Protein AF-A0A919VAF9-F1 (afdb_monomer_lite)

pLDDT: mean 78.56, std 22.85, range [27.73, 97.38]

Sequence (172 aa):
MLTTSWIRDAMTDTSVRFDAEGDRDQCNMVHLRDVAYRIYAQVGPRPRATDPEARYRDRSRRRVARGACFTQPFLGVREFSASFGPPTSRRPIAHSQALGVMLHTIEYGEAGESYRWFMAELHDGVLAVPPQGVELPSGAAVRVGGRRPTEPWRTPACKSVRSQAIRAVSWA

Foldseek 3Di:
DQDPVLVVVVVVDVVRDDDCVPNDDDDDDDDDPPWDKDFAFADDDDPPDDDDSVVVVVVVQVCQQVQHDPDFDADPDPVGTDGGHDDDPDFFAQDKDFPAKDWQDWFQDPVGIDTFIDGWIQHRQKTARDQGGHDDPPPPDPPPDDDDDPDDDPDPPDPGDDDGDRGMMRID

Structure (mmCIF, N/CA/C/O backbone):
data_AF-A0A919VAF9-F1
#
_entry.id   AF-A0A919VAF9-F1
#
loop_
_atom_site.group_PDB
_atom_site.id
_atom_site.type_symbol
_atom_site.label_atom_id
_atom_site.label_alt_id
_atom_site.label_comp_id
_atom_site.label_asym_id
_atom_site.label_entity_id
_atom_site.label_seq_id
_atom_site.pdbx_PDB_ins_code
_atom_site.Cartn_x
_atom_site.Cartn_y
_atom_site.Cartn_z
_atom_site.occupancy
_atom_site.B_iso_or_equiv
_atom_site.auth_seq_id
_atom_site.auth_comp_id
_atom_site.auth_asym_id
_atom_site.auth_atom_id
_atom_site.pdbx_PDB_model_num
ATOM 1 N N . MET A 1 1 ? 16.742 -13.222 -24.201 1.00 54.00 1 MET A N 1
ATOM 2 C CA . MET A 1 1 ? 16.740 -11.986 -23.377 1.00 54.00 1 MET A CA 1
ATOM 3 C C . MET A 1 1 ? 16.757 -10.769 -24.289 1.00 54.00 1 MET A C 1
ATOM 5 O O . MET A 1 1 ? 17.737 -10.564 -24.996 1.00 54.00 1 MET A O 1
ATOM 9 N N . LEU A 1 2 ? 15.680 -9.982 -24.288 1.00 65.00 2 LEU A N 1
ATOM 10 C CA . LEU A 1 2 ? 15.554 -8.770 -25.103 1.00 65.00 2 LEU A CA 1
ATOM 11 C C . LEU A 1 2 ? 16.557 -7.710 -24.630 1.00 65.00 2 LEU A C 1
ATOM 13 O O . LEU A 1 2 ? 16.528 -7.289 -23.474 1.00 65.00 2 LEU A O 1
ATOM 17 N N . THR A 1 3 ? 17.462 -7.291 -25.508 1.00 74.56 3 THR A N 1
ATOM 18 C CA . THR A 1 3 ? 18.469 -6.272 -25.196 1.00 74.56 3 THR A CA 1
ATOM 19 C C . THR A 1 3 ? 17.971 -4.876 -25.557 1.00 74.56 3 THR A C 1
ATOM 21 O O . THR A 1 3 ? 17.106 -4.684 -26.411 1.00 74.56 3 THR A O 1
ATOM 24 N N . THR A 1 4 ? 18.554 -3.854 -24.933 1.00 75.88 4 THR A N 1
ATOM 25 C CA . THR A 1 4 ? 18.231 -2.451 -25.230 1.00 75.88 4 THR A CA 1
ATOM 26 C C . THR A 1 4 ? 18.553 -2.063 -26.678 1.00 75.88 4 THR A C 1
ATOM 28 O O . THR A 1 4 ? 17.945 -1.135 -27.206 1.00 75.88 4 THR A O 1
ATOM 31 N N . SER A 1 5 ? 19.500 -2.755 -27.323 1.00 78.38 5 SER A N 1
ATOM 32 C CA . SER A 1 5 ? 19.782 -2.593 -28.753 1.00 78.38 5 SER A CA 1
ATOM 33 C C . SER A 1 5 ? 18.653 -3.167 -29.609 1.00 78.38 5 SER A C 1
ATOM 35 O O . SER A 1 5 ? 18.158 -2.456 -30.471 1.00 78.38 5 SER A O 1
ATOM 37 N N . TRP A 1 6 ? 18.144 -4.361 -29.280 1.00 79.75 6 TRP A N 1
ATOM 38 C CA . TRP A 1 6 ? 17.021 -4.978 -29.996 1.00 79.75 6 TRP A CA 1
ATOM 39 C C . TRP A 1 6 ? 15.763 -4.096 -29.983 1.00 79.75 6 TRP A C 1
ATOM 41 O O . TRP A 1 6 ? 15.117 -3.933 -31.011 1.00 79.75 6 TRP A O 1
ATOM 51 N N . ILE A 1 7 ? 15.445 -3.452 -28.850 1.00 78.69 7 ILE A N 1
ATOM 52 C CA . ILE A 1 7 ? 14.294 -2.530 -28.761 1.00 78.69 7 ILE A CA 1
ATOM 53 C C . ILE A 1 7 ? 14.480 -1.329 -29.699 1.00 78.69 7 ILE A C 1
ATOM 55 O O . ILE A 1 7 ? 13.528 -0.877 -30.331 1.00 78.69 7 ILE A O 1
ATOM 59 N N . ARG A 1 8 ? 15.704 -0.798 -29.788 1.00 79.62 8 ARG A N 1
ATOM 60 C CA . ARG A 1 8 ? 16.028 0.352 -30.642 1.00 79.62 8 ARG A CA 1
ATOM 61 C C . ARG A 1 8 ? 15.940 -0.012 -32.123 1.00 79.62 8 ARG A C 1
ATOM 63 O O . ARG A 1 8 ? 15.405 0.770 -32.907 1.00 79.62 8 ARG A O 1
ATOM 70 N N . ASP A 1 9 ? 16.404 -1.205 -32.470 1.00 82.00 9 ASP A N 1
ATOM 71 C CA . ASP A 1 9 ? 16.330 -1.742 -33.825 1.00 82.00 9 ASP A CA 1
ATOM 72 C C . ASP A 1 9 ? 14.865 -1.995 -34.213 1.00 82.00 9 ASP A C 1
ATOM 74 O O . ASP A 1 9 ? 14.424 -1.515 -35.252 1.00 82.00 9 ASP A O 1
ATOM 78 N N . ALA A 1 10 ? 14.060 -2.588 -33.324 1.00 80.75 10 ALA A N 1
ATOM 79 C CA . ALA A 1 10 ? 12.626 -2.808 -33.541 1.00 80.75 10 ALA A CA 1
ATOM 80 C C . ALA A 1 10 ? 11.790 -1.516 -33.629 1.00 80.75 10 ALA A C 1
ATOM 82 O O . ALA A 1 10 ? 10.749 -1.488 -34.282 1.00 80.75 10 ALA A O 1
ATOM 83 N N . MET A 1 11 ? 12.227 -0.428 -32.986 1.00 79.81 11 MET A N 1
ATOM 84 C CA . MET A 1 11 ? 11.593 0.890 -33.134 1.00 79.81 11 MET A CA 1
ATOM 85 C C . MET A 1 11 ? 11.926 1.570 -34.469 1.00 79.81 11 MET A C 1
ATOM 87 O O . MET A 1 11 ? 11.172 2.438 -34.907 1.00 79.81 11 MET A O 1
ATOM 91 N N . THR A 1 12 ? 13.049 1.208 -35.092 1.00 84.44 12 THR A N 1
ATOM 92 C CA . THR A 1 12 ? 13.546 1.834 -36.327 1.00 84.44 12 THR A CA 1
ATOM 93 C C . THR A 1 12 ? 13.148 1.027 -37.564 1.00 84.44 12 THR A C 1
ATOM 95 O O . THR A 1 12 ? 12.859 1.605 -38.610 1.00 84.44 12 THR A O 1
ATOM 98 N N . ASP A 1 13 ? 13.086 -0.298 -37.437 1.00 81.75 13 ASP A N 1
ATOM 99 C CA . ASP A 1 13 ? 12.750 -1.236 -38.500 1.00 81.75 13 ASP A CA 1
ATOM 100 C C . ASP A 1 13 ? 11.474 -2.019 -38.157 1.00 81.75 13 ASP A C 1
ATOM 102 O O . ASP A 1 13 ? 11.444 -2.866 -37.266 1.00 81.75 13 ASP A O 1
ATOM 106 N N . THR A 1 14 ? 10.405 -1.757 -38.913 1.00 77.31 14 THR A N 1
ATOM 107 C CA . THR A 1 14 ? 9.092 -2.406 -38.744 1.00 77.31 14 THR A CA 1
ATOM 108 C C . THR A 1 14 ? 9.090 -3.886 -39.161 1.00 77.31 14 THR A C 1
ATOM 110 O O . THR A 1 14 ? 8.108 -4.593 -38.923 1.00 77.31 14 THR A O 1
ATOM 113 N N . SER A 1 15 ? 10.158 -4.376 -39.799 1.00 81.69 15 SER A N 1
ATOM 114 C CA . SER A 1 15 ? 10.308 -5.789 -40.161 1.00 81.69 15 SER A CA 1
ATOM 115 C C . SER A 1 15 ? 10.756 -6.666 -38.989 1.00 81.69 15 SER A C 1
ATOM 117 O O . SER A 1 15 ? 10.479 -7.869 -38.989 1.00 81.69 15 SER A O 1
ATOM 119 N N . VAL A 1 16 ? 11.372 -6.073 -37.960 1.00 80.50 16 VAL A N 1
ATOM 120 C CA . VAL A 1 16 ? 11.736 -6.768 -36.725 1.00 80.50 16 VAL A CA 1
ATOM 121 C C . VAL A 1 16 ? 10.458 -7.066 -35.949 1.00 80.50 16 VAL A C 1
ATOM 123 O O . VAL A 1 16 ? 9.738 -6.168 -35.512 1.00 80.50 16 VAL A O 1
ATOM 126 N N . ARG A 1 17 ? 10.161 -8.354 -35.784 1.00 76.56 17 ARG A N 1
ATOM 127 C CA . ARG A 1 17 ? 8.990 -8.826 -35.043 1.00 76.56 17 ARG A CA 1
ATOM 128 C C . ARG A 1 17 ? 9.426 -9.498 -33.756 1.00 76.56 17 ARG A C 1
ATOM 130 O O . ARG A 1 17 ? 10.431 -10.197 -33.728 1.00 76.56 17 ARG A O 1
ATOM 137 N N . PHE A 1 18 ? 8.650 -9.265 -32.706 1.00 77.94 18 PHE A N 1
ATOM 138 C CA . PHE A 1 18 ? 8.760 -10.007 -31.460 1.00 77.94 18 PHE A CA 1
ATOM 139 C C . PHE A 1 18 ? 8.066 -11.356 -31.633 1.00 77.94 18 PHE A C 1
ATOM 141 O O . PHE A 1 18 ? 6.855 -11.378 -31.882 1.00 77.94 18 PHE A O 1
ATOM 148 N N . ASP A 1 19 ? 8.810 -12.453 -31.512 1.00 79.06 19 ASP A N 1
ATOM 149 C CA . ASP A 1 19 ? 8.230 -13.789 -31.505 1.00 79.06 19 ASP A CA 1
ATOM 150 C C . ASP A 1 19 ? 7.887 -14.184 -30.068 1.00 79.06 19 ASP A C 1
ATOM 152 O O . ASP A 1 19 ? 8.754 -14.427 -29.230 1.00 79.06 19 ASP A O 1
ATOM 156 N N . ALA A 1 20 ? 6.593 -14.251 -29.762 1.00 76.12 20 ALA A N 1
ATOM 157 C CA . ALA A 1 20 ? 6.145 -14.603 -28.425 1.00 76.12 20 ALA A CA 1
ATOM 158 C C . ALA A 1 20 ? 6.508 -16.045 -28.025 1.00 76.12 20 ALA A C 1
ATOM 160 O O . ALA A 1 20 ? 6.548 -16.313 -26.826 1.00 76.12 20 ALA A O 1
ATOM 161 N N . GLU A 1 21 ? 6.750 -16.954 -28.975 1.00 76.31 21 GLU A N 1
ATOM 162 C CA . GLU A 1 21 ? 7.129 -18.344 -28.687 1.00 76.31 21 GLU A CA 1
ATOM 163 C C . GLU A 1 21 ? 8.640 -18.491 -28.468 1.00 76.31 21 GLU A C 1
ATOM 165 O O . GLU A 1 21 ? 9.053 -19.185 -27.539 1.00 76.31 21 GLU A O 1
ATOM 170 N N . GLY A 1 22 ? 9.460 -17.820 -29.285 1.00 77.69 22 GLY A N 1
ATOM 171 C CA . GLY A 1 22 ? 10.924 -17.901 -29.224 1.00 77.69 22 GLY A CA 1
ATOM 172 C C . GLY A 1 22 ? 11.600 -16.909 -28.269 1.00 77.69 22 GLY A C 1
ATOM 173 O O . GLY A 1 22 ? 12.638 -17.229 -27.687 1.00 77.69 22 GLY A O 1
ATOM 174 N N . ASP A 1 23 ? 11.025 -15.717 -28.078 1.00 75.44 23 ASP A N 1
ATOM 175 C CA . ASP A 1 23 ? 11.669 -14.624 -27.332 1.00 75.44 23 ASP A CA 1
ATOM 176 C C . ASP A 1 23 ? 11.126 -14.440 -25.909 1.00 75.44 23 ASP A C 1
ATOM 178 O O . ASP A 1 23 ? 11.719 -13.708 -25.101 1.00 75.44 23 ASP A O 1
ATOM 182 N N . ARG A 1 24 ? 9.984 -15.063 -25.588 1.00 75.44 24 ARG A N 1
ATOM 183 C CA . ARG A 1 24 ? 9.334 -14.932 -24.283 1.00 75.44 24 ARG A CA 1
ATOM 184 C C . ARG A 1 24 ? 9.723 -16.083 -23.360 1.00 75.44 24 ARG A C 1
ATOM 186 O O . ARG A 1 24 ? 9.402 -17.237 -23.617 1.00 75.44 24 ARG A O 1
ATOM 193 N N . ASP A 1 25 ? 10.293 -15.746 -22.209 1.00 75.38 25 ASP A N 1
ATOM 194 C CA . ASP A 1 25 ? 10.385 -16.695 -21.101 1.00 75.38 25 ASP A CA 1
ATOM 195 C C . ASP A 1 25 ? 8.987 -16.921 -20.497 1.00 75.38 25 ASP A C 1
ATOM 197 O O . ASP A 1 25 ? 8.256 -15.973 -20.177 1.00 75.38 25 ASP A O 1
ATOM 201 N N . GLN A 1 26 ? 8.593 -18.188 -20.339 1.00 73.00 26 GLN A N 1
ATOM 202 C CA . GLN A 1 26 ? 7.359 -18.546 -19.640 1.00 73.00 26 GLN A CA 1
ATOM 203 C C . GLN A 1 26 ? 7.545 -18.334 -18.134 1.00 73.00 26 GLN A C 1
ATOM 205 O O . GLN A 1 26 ? 8.151 -19.144 -17.434 1.00 73.00 26 GLN A O 1
ATOM 210 N N . CYS A 1 27 ? 7.010 -17.226 -17.627 1.00 72.62 27 CYS A N 1
ATOM 211 C CA . CYS A 1 27 ? 7.027 -16.918 -16.202 1.00 72.62 27 CYS A CA 1
ATOM 212 C C . CYS A 1 27 ? 5.750 -17.430 -15.525 1.00 72.62 27 CYS A C 1
ATOM 214 O O . CYS A 1 27 ? 4.663 -16.896 -15.750 1.00 72.62 27 CYS A O 1
ATOM 216 N N . ASN A 1 28 ? 5.891 -18.415 -14.638 1.00 85.44 28 ASN A N 1
ATOM 217 C CA . ASN A 1 28 ? 4.819 -18.815 -13.729 1.00 85.44 28 ASN A CA 1
ATOM 218 C C . ASN A 1 28 ? 4.738 -17.830 -12.555 1.00 85.44 28 ASN A C 1
ATOM 220 O O . ASN A 1 28 ? 5.749 -17.516 -11.928 1.00 85.44 28 ASN A O 1
ATOM 224 N N . MET A 1 29 ? 3.530 -17.361 -12.237 1.00 86.75 29 MET A N 1
ATOM 225 C CA . MET A 1 29 ? 3.286 -16.423 -11.140 1.00 86.75 29 MET A CA 1
ATOM 226 C C . MET A 1 29 ? 2.384 -17.050 -10.078 1.00 86.75 29 MET A C 1
ATOM 228 O O . MET A 1 29 ? 1.237 -17.405 -10.351 1.00 86.75 29 MET A O 1
ATOM 232 N N . VAL A 1 30 ? 2.874 -17.094 -8.840 1.00 93.44 30 VAL A N 1
ATOM 233 C CA . VAL A 1 30 ? 2.039 -17.351 -7.662 1.00 93.44 30 VAL A CA 1
ATOM 234 C C . VAL A 1 30 ? 1.472 -16.018 -7.191 1.00 93.44 30 VAL A C 1
ATOM 236 O O . VAL A 1 30 ? 2.219 -15.089 -6.896 1.00 93.44 30 VAL A O 1
ATOM 239 N N . HIS A 1 31 ? 0.149 -15.917 -7.141 1.00 92.75 31 HIS A N 1
ATOM 240 C CA . HIS A 1 31 ? -0.553 -14.706 -6.736 1.00 92.75 31 HIS A CA 1
ATOM 241 C C . HIS A 1 31 ? -1.669 -15.041 -5.748 1.00 92.75 31 HIS A C 1
ATOM 243 O O . HIS A 1 31 ? -2.145 -16.175 -5.674 1.00 92.75 31 HIS A O 1
ATOM 249 N N . LEU A 1 32 ? -2.084 -14.035 -4.980 1.00 95.62 32 LEU A N 1
ATOM 250 C CA . LEU A 1 32 ? -3.234 -14.163 -4.096 1.00 95.62 32 LEU A CA 1
ATOM 251 C C . LEU A 1 32 ? -4.524 -14.147 -4.918 1.00 95.62 32 LEU A C 1
ATOM 253 O O . LEU A 1 32 ? -4.663 -13.356 -5.851 1.00 95.62 32 LEU A O 1
ATOM 257 N N . ARG A 1 33 ? -5.482 -14.993 -4.540 1.00 95.44 33 ARG A N 1
ATOM 258 C CA . ARG A 1 33 ? -6.775 -15.123 -5.213 1.00 95.44 33 ARG A CA 1
ATOM 259 C C . ARG A 1 33 ? -7.896 -14.622 -4.309 1.00 95.44 33 ARG A C 1
ATOM 261 O O . ARG A 1 33 ? -7.899 -14.923 -3.123 1.00 95.44 33 ARG A O 1
ATOM 268 N N . ASP A 1 34 ? -8.846 -13.907 -4.910 1.00 94.25 34 ASP A N 1
ATOM 269 C CA . ASP A 1 34 ? -10.106 -13.485 -4.280 1.00 94.25 34 ASP A CA 1
ATOM 270 C C . ASP A 1 34 ? -9.911 -12.707 -2.963 1.00 94.25 34 ASP A C 1
ATOM 272 O O . ASP A 1 34 ? -10.491 -13.006 -1.920 1.00 94.25 34 ASP A O 1
ATOM 276 N N . VAL A 1 35 ? -9.021 -11.710 -3.007 1.00 93.62 35 VAL A N 1
ATOM 277 C CA . VAL A 1 35 ? -8.644 -10.906 -1.839 1.00 93.62 35 VAL A CA 1
ATOM 278 C C . VAL A 1 35 ? -9.518 -9.668 -1.678 1.00 93.62 35 VAL A C 1
ATOM 280 O O . VAL A 1 35 ? -9.815 -8.967 -2.647 1.00 93.62 35 VAL A O 1
ATOM 283 N N . ALA A 1 36 ? -9.848 -9.334 -0.430 1.00 93.62 36 ALA A N 1
ATOM 284 C CA . ALA A 1 36 ? -10.473 -8.070 -0.076 1.00 93.62 36 ALA A CA 1
ATOM 285 C C . ALA A 1 36 ? -9.812 -7.451 1.163 1.00 93.62 36 ALA A C 1
ATOM 287 O O . ALA A 1 36 ? -9.506 -8.109 2.156 1.00 93.62 36 ALA A O 1
ATOM 288 N N . TYR A 1 37 ? -9.599 -6.137 1.093 1.00 94.00 37 TYR A N 1
ATOM 289 C CA . TYR A 1 37 ? -8.921 -5.372 2.132 1.00 94.00 37 TYR A CA 1
ATOM 290 C C . TYR A 1 37 ? -9.765 -4.182 2.563 1.00 94.00 37 TYR A C 1
ATOM 292 O O . TYR A 1 37 ? -10.287 -3.429 1.738 1.00 94.00 37 TYR A O 1
ATOM 300 N N . ARG A 1 38 ? -9.821 -3.948 3.871 1.00 95.19 38 ARG A N 1
ATOM 301 C CA . ARG A 1 38 ? -10.262 -2.693 4.469 1.00 95.19 38 ARG A CA 1
ATOM 302 C C . ARG A 1 38 ? -9.048 -1.900 4.926 1.00 95.19 38 ARG A C 1
ATOM 304 O O . ARG A 1 38 ? -8.401 -2.228 5.914 1.00 95.19 38 ARG A O 1
ATOM 311 N N . ILE A 1 39 ? -8.762 -0.822 4.208 1.00 94.44 39 ILE A N 1
ATOM 312 C CA . ILE A 1 39 ? -7.597 0.025 4.460 1.00 94.44 39 ILE A CA 1
ATOM 313 C C . ILE A 1 39 ? -8.016 1.234 5.300 1.00 94.44 39 ILE A C 1
ATOM 315 O O . ILE A 1 39 ? -8.840 2.046 4.879 1.00 94.44 39 ILE A O 1
ATOM 319 N N . TYR A 1 40 ? -7.410 1.380 6.474 1.00 92.81 40 TYR A N 1
ATOM 320 C CA . TYR A 1 40 ? -7.508 2.563 7.320 1.00 92.81 40 TYR A CA 1
ATOM 321 C C . TYR A 1 40 ? -6.302 3.460 7.049 1.00 92.81 40 TYR A C 1
ATOM 323 O O . TYR A 1 40 ? -5.160 3.089 7.314 1.00 92.81 40 TYR A O 1
ATOM 331 N N . ALA A 1 41 ? -6.542 4.656 6.519 1.00 90.50 41 ALA A N 1
ATOM 332 C CA . ALA A 1 41 ? -5.487 5.609 6.194 1.00 90.50 41 ALA A CA 1
ATOM 333 C C . ALA A 1 41 ? -5.919 7.044 6.509 1.00 90.50 41 ALA A C 1
ATOM 335 O O . ALA A 1 41 ? -7.107 7.376 6.486 1.00 90.50 41 ALA A O 1
ATOM 336 N N . GLN A 1 42 ? -4.937 7.905 6.776 1.00 88.88 42 GLN A N 1
ATOM 337 C CA . GLN A 1 42 ? -5.140 9.337 6.966 1.00 88.88 42 GLN A CA 1
ATOM 338 C C . GLN A 1 42 ? -4.382 10.108 5.887 1.00 88.88 42 GLN A C 1
ATOM 340 O O . GLN A 1 42 ? -3.234 9.802 5.580 1.00 88.88 42 GLN A O 1
ATOM 345 N N . VAL A 1 43 ? -5.034 11.122 5.319 1.00 88.44 43 VAL A N 1
ATOM 346 C CA . VAL A 1 43 ? -4.405 12.042 4.367 1.00 88.44 43 VAL A CA 1
ATOM 347 C C . VAL A 1 43 ? -3.743 13.166 5.152 1.00 88.44 43 V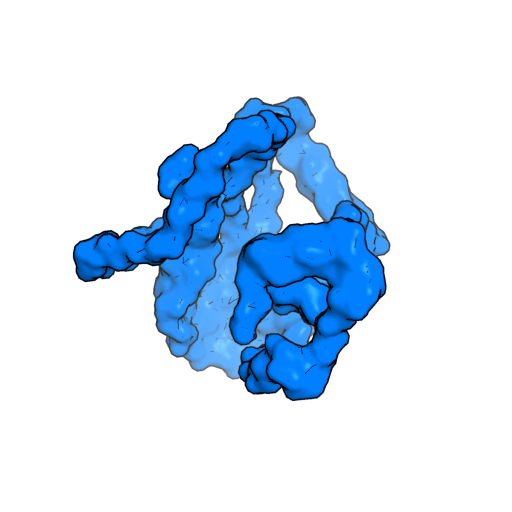AL A C 1
ATOM 349 O O . VAL A 1 43 ? -4.445 13.902 5.838 1.00 88.44 43 VAL A O 1
ATOM 352 N N . GLY A 1 44 ? -2.424 13.317 5.035 1.00 84.81 44 GLY A N 1
ATOM 353 C CA . GLY A 1 44 ? -1.681 14.447 5.593 1.00 84.81 44 GLY A CA 1
ATOM 354 C C . GLY A 1 44 ? -1.204 15.407 4.493 1.00 84.81 44 GLY A C 1
ATOM 355 O O . GLY A 1 44 ? -0.689 14.949 3.465 1.00 84.81 44 GLY A O 1
ATOM 356 N N . PRO A 1 45 ? -1.325 16.735 4.662 1.00 85.81 45 PRO A N 1
ATOM 357 C CA . PRO A 1 45 ? -0.802 17.691 3.694 1.00 85.81 45 PRO A CA 1
ATOM 358 C C . PRO A 1 45 ? 0.732 17.625 3.625 1.00 85.81 45 PRO A C 1
ATOM 360 O O . PRO A 1 45 ? 1.417 17.369 4.613 1.00 85.81 45 PRO A O 1
ATOM 363 N N . ARG A 1 46 ? 1.288 17.860 2.434 1.00 85.38 46 ARG A N 1
ATOM 364 C CA . ARG A 1 46 ? 2.735 18.064 2.248 1.00 85.38 46 ARG A CA 1
ATOM 365 C C . ARG A 1 46 ? 3.094 19.542 2.378 1.00 85.38 46 ARG A C 1
ATOM 367 O O . ARG A 1 46 ? 2.214 20.366 2.171 1.00 85.38 46 ARG A O 1
ATOM 374 N N . PRO A 1 47 ? 4.379 19.902 2.557 1.00 86.31 47 PRO A N 1
ATOM 375 C CA . PRO A 1 47 ? 4.794 21.309 2.610 1.00 86.31 47 PRO A CA 1
ATOM 376 C C . PRO A 1 47 ? 4.369 22.153 1.396 1.00 86.31 47 PRO A C 1
ATOM 378 O O . PRO A 1 47 ? 4.180 23.353 1.509 1.00 86.31 47 PRO A O 1
ATOM 381 N N . ARG A 1 48 ? 4.187 21.528 0.223 1.00 88.75 48 ARG A N 1
ATOM 382 C CA . ARG A 1 48 ? 3.721 22.189 -1.013 1.00 88.75 48 ARG A CA 1
ATOM 383 C C . ARG A 1 48 ? 2.192 22.207 -1.175 1.00 88.75 48 ARG A C 1
ATOM 385 O O . ARG A 1 48 ? 1.704 22.518 -2.258 1.00 88.75 48 ARG A O 1
ATOM 392 N N . ALA A 1 49 ? 1.441 21.757 -0.175 1.00 89.31 49 ALA A N 1
ATOM 393 C CA . ALA A 1 49 ? -0.013 21.711 -0.219 1.00 89.31 49 ALA A CA 1
ATOM 394 C C . ALA A 1 49 ? -0.584 23.080 0.169 1.00 89.31 49 ALA A C 1
ATOM 396 O O . ALA A 1 49 ? -0.234 23.619 1.210 1.00 89.31 49 ALA A O 1
ATOM 397 N N . THR A 1 50 ? -1.469 23.623 -0.665 1.00 91.56 50 THR A N 1
ATOM 398 C CA . THR A 1 50 ? -2.059 24.955 -0.446 1.00 91.56 50 THR A CA 1
ATOM 399 C C . THR A 1 50 ? -3.354 24.891 0.361 1.00 91.56 50 THR A C 1
ATOM 401 O O . THR A 1 50 ? -3.627 25.768 1.170 1.00 91.56 50 THR A O 1
ATOM 404 N N . ASP A 1 51 ? -4.159 23.846 0.151 1.00 91.44 51 ASP A N 1
ATOM 405 C CA . ASP A 1 51 ? -5.433 23.683 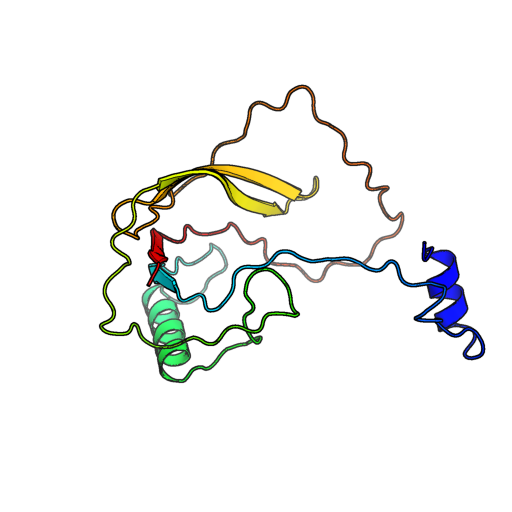0.856 1.00 91.44 51 ASP A CA 1
ATOM 406 C C . ASP A 1 51 ? -5.266 23.154 2.297 1.00 91.44 51 ASP A C 1
ATOM 408 O O . ASP A 1 51 ? -4.313 22.424 2.578 1.00 91.44 51 ASP A O 1
ATOM 412 N N . PRO A 1 52 ? -6.238 23.403 3.195 1.00 90.38 52 PRO A N 1
ATOM 413 C CA . PRO A 1 52 ? -6.310 22.737 4.496 1.00 90.38 52 PRO A CA 1
ATOM 414 C C . PRO A 1 52 ? -6.506 21.214 4.384 1.00 90.38 52 PRO A C 1
ATOM 416 O O . PRO A 1 52 ? -7.155 20.725 3.453 1.00 90.38 52 PRO A O 1
ATOM 419 N N . GLU A 1 53 ? -6.041 20.454 5.385 1.00 91.75 53 GLU A N 1
ATOM 420 C CA . GLU A 1 53 ? -6.168 18.982 5.440 1.00 91.75 53 GLU A CA 1
ATOM 421 C C . GLU A 1 53 ? -7.615 18.500 5.232 1.00 91.75 53 GLU A C 1
ATOM 423 O O . GLU A 1 53 ? -7.859 17.558 4.471 1.00 91.75 53 GLU A O 1
ATOM 428 N N . ALA A 1 54 ? -8.585 19.175 5.859 1.00 92.56 54 ALA A N 1
ATOM 429 C CA . ALA A 1 54 ? -10.004 18.836 5.760 1.00 92.56 54 ALA A CA 1
ATOM 430 C C . ALA A 1 54 ? -10.494 18.803 4.300 1.00 92.56 54 ALA A C 1
ATOM 432 O O . ALA A 1 54 ? -11.177 17.863 3.890 1.00 92.56 54 ALA A O 1
ATOM 433 N N . ARG A 1 55 ? -10.050 19.755 3.465 1.00 92.56 55 ARG A N 1
ATOM 434 C CA . ARG A 1 55 ? -10.438 19.820 2.047 1.00 92.56 55 ARG A CA 1
ATOM 435 C C . ARG A 1 55 ? -9.917 18.614 1.263 1.00 92.56 55 ARG A C 1
ATOM 437 O O . ARG A 1 55 ? -10.633 18.084 0.408 1.00 92.56 55 ARG A O 1
ATOM 444 N N . TYR A 1 56 ? -8.696 18.157 1.544 1.00 92.12 56 TYR A N 1
ATOM 445 C CA . TYR A 1 56 ? -8.142 16.953 0.914 1.00 92.12 56 TYR A CA 1
ATOM 446 C C . TYR A 1 56 ? -8.862 15.688 1.375 1.00 92.12 56 TYR A C 1
ATOM 448 O O . TYR A 1 56 ? -9.194 14.836 0.544 1.00 92.12 56 TYR A O 1
ATOM 456 N N . ARG A 1 57 ? -9.164 15.590 2.673 1.00 92.69 57 ARG A N 1
ATOM 457 C CA . ARG A 1 57 ? -9.930 14.482 3.253 1.00 92.69 57 ARG A CA 1
ATOM 458 C C . ARG A 1 57 ? -11.298 14.346 2.583 1.00 92.69 57 ARG A C 1
ATOM 460 O O . ARG A 1 57 ? -11.652 13.258 2.131 1.00 92.69 57 ARG A O 1
ATOM 467 N N . ASP A 1 58 ? -12.023 15.448 2.421 1.00 93.75 58 ASP A N 1
ATOM 468 C CA . ASP A 1 58 ? -13.354 15.444 1.804 1.00 93.75 58 ASP A CA 1
ATOM 469 C C . ASP A 1 58 ? -13.310 15.182 0.297 1.00 93.75 58 ASP A C 1
ATOM 471 O O . ASP A 1 58 ? -14.206 14.549 -0.269 1.00 93.75 58 ASP A O 1
ATOM 475 N N . ARG A 1 59 ? -12.254 15.638 -0.388 1.00 92.56 59 ARG A N 1
ATOM 476 C CA . ARG A 1 59 ? -12.020 15.300 -1.799 1.00 92.56 59 ARG A CA 1
ATOM 477 C C . ARG A 1 59 ? -11.779 13.798 -1.971 1.00 92.56 59 ARG A C 1
ATOM 479 O O . ARG A 1 59 ? -12.340 13.217 -2.897 1.00 92.56 59 ARG A O 1
ATOM 486 N N . SER A 1 60 ? -10.999 13.184 -1.081 1.00 91.94 60 SER A N 1
ATOM 487 C CA . SER A 1 60 ? -10.749 11.737 -1.071 1.00 91.94 60 SER A CA 1
ATOM 488 C C . SER A 1 60 ? -12.033 10.945 -0.798 1.00 91.94 60 SER A C 1
ATOM 490 O O . SER A 1 60 ? -12.434 10.120 -1.616 1.00 91.94 60 SER A O 1
ATOM 492 N N . ARG A 1 61 ? -12.770 11.280 0.270 1.00 93.38 61 ARG A N 1
ATOM 493 C CA . ARG A 1 61 ? -14.034 10.612 0.635 1.00 93.38 61 ARG A CA 1
ATOM 494 C C . ARG A 1 61 ? -15.070 10.638 -0.489 1.00 93.38 61 ARG A C 1
ATOM 496 O O . ARG A 1 61 ? -15.636 9.604 -0.826 1.00 93.38 61 ARG A O 1
ATOM 503 N N . ARG A 1 62 ? -15.277 11.797 -1.129 1.00 95.38 62 ARG A N 1
ATOM 504 C CA . ARG A 1 62 ? -16.219 11.927 -2.260 1.00 95.38 62 ARG A CA 1
ATOM 505 C C . ARG A 1 62 ? -15.794 11.153 -3.505 1.00 95.38 62 ARG A C 1
ATOM 507 O O . ARG A 1 62 ? -16.644 10.860 -4.342 1.00 95.38 62 ARG A O 1
ATOM 514 N N . ARG A 1 63 ? -14.495 10.902 -3.679 1.00 95.00 63 ARG A N 1
ATOM 515 C CA . ARG A 1 63 ? -13.966 10.070 -4.765 1.00 95.00 63 ARG A CA 1
ATOM 516 C C . ARG A 1 63 ? -14.202 8.595 -4.469 1.00 95.00 63 ARG A C 1
ATOM 518 O O . ARG A 1 63 ? -14.775 7.917 -5.310 1.00 95.00 63 ARG A O 1
ATOM 525 N N . VAL A 1 64 ? -13.887 8.149 -3.252 1.00 94.62 64 VAL A N 1
ATOM 526 C CA . VAL A 1 64 ? -14.163 6.781 -2.782 1.00 94.62 64 VAL A CA 1
ATOM 527 C C . VAL A 1 64 ? -15.650 6.443 -2.874 1.00 94.62 64 VAL A C 1
ATOM 529 O O . VAL A 1 64 ? -15.998 5.406 -3.422 1.00 94.62 64 VAL A O 1
ATOM 532 N N . ALA A 1 65 ? -16.534 7.341 -2.430 1.00 94.81 65 ALA A N 1
ATOM 533 C CA . ALA A 1 65 ? -17.982 7.121 -2.484 1.00 94.81 65 ALA A CA 1
ATOM 534 C C . ALA A 1 65 ? -18.535 6.958 -3.913 1.00 94.81 65 ALA A C 1
ATOM 536 O O . ALA A 1 65 ? -19.550 6.299 -4.099 1.00 94.81 65 ALA A O 1
ATOM 537 N N . ARG A 1 66 ? -17.875 7.550 -4.916 1.00 95.44 66 ARG A N 1
ATOM 538 C CA . ARG A 1 66 ? -18.264 7.462 -6.333 1.00 95.44 66 ARG A CA 1
ATOM 539 C C . ARG A 1 66 ? -17.470 6.419 -7.125 1.00 95.44 66 ARG A C 1
ATOM 541 O O . ARG A 1 66 ? -17.688 6.307 -8.323 1.00 95.44 66 ARG A O 1
ATOM 548 N N . GLY A 1 67 ? -16.498 5.740 -6.508 1.00 93.69 67 GLY A N 1
ATOM 549 C CA . GLY A 1 67 ? -15.536 4.893 -7.226 1.00 93.69 67 GLY A CA 1
ATOM 550 C C . GLY A 1 67 ? -14.620 5.666 -8.190 1.00 93.69 67 GLY A C 1
ATOM 551 O O . GLY A 1 67 ? -14.049 5.090 -9.109 1.00 93.69 67 GLY A O 1
ATOM 552 N N . ALA A 1 68 ? -14.471 6.983 -8.017 1.00 95.00 68 ALA A N 1
ATOM 553 C CA . ALA A 1 68 ? -13.727 7.832 -8.945 1.00 95.00 68 ALA A CA 1
ATOM 554 C C . ALA A 1 68 ? -12.230 7.875 -8.600 1.00 95.00 68 ALA A C 1
ATOM 556 O O . ALA A 1 68 ? -11.835 8.403 -7.557 1.00 95.00 68 ALA A O 1
ATOM 557 N N . CYS A 1 69 ? -11.376 7.405 -9.506 1.00 94.00 69 CYS A N 1
ATOM 558 C CA . CYS A 1 69 ? -9.919 7.442 -9.375 1.00 94.00 69 CYS A CA 1
ATOM 559 C C . CYS A 1 69 ? -9.279 8.333 -10.453 1.00 94.00 69 CYS A C 1
ATOM 561 O O . CYS A 1 69 ? -9.927 8.735 -11.414 1.00 94.00 69 CYS A O 1
ATOM 563 N N . PHE A 1 70 ? -8.020 8.732 -10.248 1.00 92.44 70 PHE A N 1
ATOM 564 C CA . PHE A 1 70 ? -7.235 9.388 -11.305 1.00 92.44 70 PHE A CA 1
ATOM 565 C C . PHE A 1 70 ? -6.637 8.350 -12.261 1.00 92.44 70 PHE A C 1
ATOM 567 O O . PHE A 1 70 ? -6.693 8.505 -13.473 1.00 92.44 70 PHE A O 1
ATOM 574 N N . THR A 1 71 ? -6.108 7.270 -11.694 1.00 93.75 71 THR A N 1
ATOM 575 C CA . THR A 1 71 ? -5.649 6.079 -12.406 1.00 93.75 71 THR A CA 1
ATOM 576 C C . THR A 1 71 ? -6.322 4.875 -11.768 1.00 93.75 71 THR A C 1
ATOM 578 O O . THR A 1 71 ? -6.480 4.861 -10.544 1.00 93.75 71 THR A O 1
ATOM 581 N N . GLN A 1 72 ? -6.693 3.886 -12.585 1.00 94.62 72 GLN A N 1
ATOM 582 C CA . GLN A 1 72 ? -7.214 2.607 -12.111 1.00 94.62 72 GLN A CA 1
ATOM 583 C C . GLN A 1 72 ? -6.230 2.003 -11.093 1.00 94.62 72 GLN A C 1
ATOM 585 O O . GLN A 1 72 ? -5.067 1.780 -11.446 1.00 94.62 72 GLN A O 1
ATOM 590 N N . PRO A 1 73 ? -6.638 1.785 -9.830 1.00 95.62 73 PRO A N 1
ATOM 591 C CA . PRO A 1 73 ? -5.767 1.151 -8.854 1.00 95.62 73 PRO A CA 1
ATOM 592 C C . PRO A 1 73 ? -5.570 -0.325 -9.194 1.00 95.62 73 PRO A C 1
ATOM 594 O O . PRO A 1 73 ? -6.407 -0.945 -9.854 1.00 95.62 73 PRO A O 1
ATOM 597 N N . PHE A 1 74 ? -4.465 -0.879 -8.711 1.00 96.38 74 PHE A N 1
ATOM 598 C CA . PHE A 1 74 ? -4.064 -2.261 -8.931 1.00 96.38 74 PHE A CA 1
ATOM 599 C C . PHE A 1 74 ? -3.466 -2.866 -7.654 1.00 96.38 74 PHE A C 1
ATOM 601 O O . PHE A 1 74 ? -2.960 -2.141 -6.793 1.00 96.38 74 PHE A O 1
ATOM 608 N N . LEU A 1 75 ? -3.549 -4.190 -7.518 1.00 95.31 75 LEU A N 1
ATOM 609 C CA . LEU A 1 75 ? -2.997 -4.954 -6.398 1.00 95.31 75 LEU A CA 1
ATOM 610 C C . LEU A 1 75 ? -1.614 -5.496 -6.775 1.00 95.31 75 LEU A C 1
ATOM 612 O O . LEU A 1 75 ? -1.482 -6.553 -7.385 1.00 95.31 75 LEU A O 1
ATOM 616 N N . GLY A 1 76 ? -0.568 -4.757 -6.408 1.00 92.62 76 GLY A N 1
ATOM 617 C CA . GLY A 1 76 ? 0.823 -5.129 -6.680 1.00 92.62 76 GLY A CA 1
ATOM 618 C C . GLY A 1 76 ? 1.279 -4.729 -8.083 1.00 92.62 76 GLY A C 1
ATOM 619 O O . GLY A 1 76 ? 2.058 -3.788 -8.216 1.00 92.62 76 GLY A O 1
ATOM 620 N N . VAL A 1 77 ? 0.774 -5.399 -9.122 1.00 92.31 77 VAL A N 1
ATOM 621 C CA . VAL A 1 77 ? 1.169 -5.181 -10.530 1.00 92.31 77 VAL A CA 1
ATOM 622 C C . VAL A 1 77 ? -0.026 -4.806 -11.413 1.00 92.31 77 VAL A C 1
ATOM 624 O O . VAL A 1 77 ? -1.176 -4.978 -11.010 1.00 92.31 77 VAL A O 1
ATOM 627 N N . ARG A 1 78 ? 0.227 -4.245 -12.605 1.00 92.56 78 ARG A N 1
ATOM 628 C CA . ARG A 1 78 ? -0.802 -3.625 -13.470 1.00 92.56 78 ARG A CA 1
ATOM 629 C C . ARG A 1 78 ? -1.834 -4.617 -14.011 1.00 92.56 78 ARG A C 1
ATOM 631 O O . ARG A 1 78 ? -2.933 -4.209 -14.372 1.00 92.56 78 ARG A O 1
ATOM 638 N N . GLU A 1 79 ? -1.485 -5.892 -14.048 1.00 92.44 79 GLU A N 1
ATOM 639 C CA . GLU A 1 79 ? -2.307 -7.011 -14.493 1.00 92.44 79 GLU A CA 1
ATOM 640 C C . GLU A 1 79 ? -3.490 -7.271 -13.543 1.00 92.44 79 GLU A C 1
ATOM 642 O O . GLU A 1 79 ? -4.528 -7.769 -13.976 1.00 92.44 79 GLU A O 1
ATOM 647 N N . PHE A 1 80 ? -3.384 -6.878 -12.266 1.00 94.06 80 PHE A N 1
ATOM 648 C CA . PHE A 1 80 ? -4.420 -7.094 -11.251 1.00 94.06 80 PHE A CA 1
ATOM 649 C C . PHE A 1 80 ? -5.130 -5.789 -10.887 1.00 94.06 80 PHE A C 1
ATOM 651 O O . PHE A 1 80 ? -4.823 -5.146 -9.881 1.00 94.06 80 PHE A O 1
ATOM 658 N N . SER A 1 81 ? -6.104 -5.388 -11.704 1.00 95.62 81 SER A N 1
ATOM 659 C CA . SER A 1 81 ? -6.936 -4.210 -11.425 1.00 95.62 81 SER A CA 1
ATOM 660 C C . SER A 1 81 ? -7.737 -4.372 -10.126 1.00 95.62 81 SER A C 1
ATOM 662 O O . SER A 1 81 ? -8.310 -5.425 -9.864 1.00 95.62 81 SER A O 1
ATOM 664 N N . ALA A 1 82 ? -7.806 -3.312 -9.321 1.00 95.81 82 ALA A N 1
ATOM 665 C CA . ALA A 1 82 ? -8.476 -3.305 -8.024 1.00 95.81 82 ALA A CA 1
ATOM 666 C C . ALA A 1 82 ? -9.799 -2.525 -8.062 1.00 95.81 82 ALA A C 1
ATOM 668 O O . ALA A 1 82 ? -9.844 -1.374 -8.499 1.00 95.81 82 ALA A O 1
ATOM 669 N N . SER A 1 83 ? -10.874 -3.101 -7.527 1.00 94.69 83 SER A N 1
ATOM 670 C CA . SER A 1 83 ? -12.104 -2.363 -7.211 1.00 94.69 83 SER A CA 1
ATOM 671 C C . SER A 1 83 ? -12.019 -1.745 -5.814 1.00 94.69 83 SER A C 1
ATOM 673 O O . SER A 1 83 ? -11.483 -2.365 -4.896 1.00 94.69 83 SER A O 1
ATOM 675 N N . PHE A 1 84 ? -12.580 -0.551 -5.619 1.00 95.25 84 PHE A N 1
ATOM 676 C CA . PHE A 1 84 ? -12.612 0.111 -4.312 1.00 95.25 84 PHE A CA 1
ATOM 677 C C . PHE A 1 84 ? -13.931 0.851 -4.087 1.00 95.25 84 PHE A C 1
ATOM 679 O O . PHE A 1 84 ? -14.609 1.251 -5.032 1.00 95.25 84 PHE A O 1
ATOM 686 N N . GLY A 1 85 ? -14.273 1.066 -2.818 1.00 94.62 85 GLY A N 1
ATOM 687 C CA . GLY A 1 85 ? -15.492 1.759 -2.421 1.00 94.62 85 GLY A CA 1
ATOM 688 C C . GLY A 1 85 ? -15.563 1.995 -0.911 1.00 94.62 85 GLY A C 1
ATOM 689 O O . GLY A 1 85 ? -14.569 1.793 -0.205 1.00 94.62 85 GLY A O 1
ATOM 690 N N . PRO A 1 86 ? -16.722 2.452 -0.404 1.00 93.25 86 PRO A N 1
ATOM 691 C CA . PRO A 1 86 ? -16.978 2.559 1.028 1.00 93.25 86 PRO A CA 1
ATOM 692 C C . PRO A 1 86 ? -16.766 1.220 1.757 1.00 93.25 86 PRO A C 1
ATOM 694 O O . PRO A 1 86 ? -16.957 0.158 1.160 1.00 93.25 86 PRO A O 1
ATOM 697 N N . PRO A 1 87 ? -16.389 1.246 3.047 1.00 90.94 87 PRO A N 1
ATOM 698 C CA . PRO A 1 87 ? -16.201 0.023 3.814 1.00 90.94 87 PRO A CA 1
ATOM 699 C C . PRO A 1 87 ? -17.515 -0.758 3.914 1.00 90.94 87 PRO A C 1
ATOM 701 O O . PRO A 1 87 ? -18.579 -0.191 4.157 1.00 90.94 87 PRO A O 1
ATOM 704 N N . THR A 1 88 ? -17.424 -2.074 3.755 1.00 90.75 88 THR A N 1
ATOM 705 C CA . THR A 1 88 ? -18.546 -2.996 3.964 1.00 90.75 88 THR A CA 1
ATOM 706 C C . THR A 1 88 ? -18.763 -3.277 5.456 1.00 90.75 88 THR A C 1
ATOM 708 O O . THR A 1 88 ? -17.947 -2.905 6.296 1.00 90.75 88 THR A O 1
ATOM 711 N N . SER A 1 89 ? -19.840 -3.980 5.807 1.00 92.12 89 SER A N 1
ATOM 712 C CA . SER A 1 89 ? -20.075 -4.497 7.166 1.00 92.12 89 SER A CA 1
ATOM 713 C C . SER A 1 89 ? -19.328 -5.806 7.465 1.00 92.12 89 SER A C 1
ATOM 715 O O . SER A 1 89 ? -19.440 -6.335 8.570 1.00 92.12 89 SER A O 1
ATOM 717 N N . ARG A 1 90 ? -18.554 -6.335 6.501 1.00 91.06 90 ARG A N 1
ATOM 718 C CA . ARG A 1 90 ? -17.803 -7.591 6.650 1.00 91.06 90 ARG A CA 1
ATOM 719 C C . ARG A 1 90 ? -16.846 -7.488 7.838 1.00 91.06 90 ARG A C 1
ATOM 721 O O . ARG A 1 90 ? -16.183 -6.462 8.016 1.00 91.06 90 ARG A O 1
ATOM 728 N N . ARG A 1 91 ? -16.809 -8.518 8.677 1.00 92.12 91 ARG A N 1
ATOM 729 C CA . ARG A 1 91 ? -15.855 -8.582 9.787 1.00 92.12 91 ARG A CA 1
ATOM 730 C C . ARG A 1 91 ? -14.484 -9.017 9.263 1.00 92.12 91 ARG A C 1
ATOM 732 O O . ARG A 1 91 ? -14.446 -9.685 8.229 1.00 92.12 91 ARG A O 1
ATOM 739 N N . PRO A 1 92 ? -13.391 -8.634 9.942 1.00 93.25 92 PRO A N 1
ATOM 740 C CA . PRO A 1 92 ? -12.085 -9.201 9.651 1.00 93.25 92 PRO A CA 1
ATOM 741 C C . PRO A 1 92 ? -12.114 -10.727 9.773 1.00 93.25 92 PRO A C 1
ATOM 743 O O . PRO A 1 92 ? -12.926 -11.276 10.527 1.00 93.25 92 PRO A O 1
ATOM 746 N N . ILE A 1 93 ? -11.235 -11.404 9.041 1.00 93.25 93 ILE A N 1
ATOM 747 C CA . ILE A 1 93 ? -11.072 -12.855 9.172 1.00 93.25 93 ILE A CA 1
ATOM 748 C C . ILE A 1 93 ? -10.569 -13.212 10.578 1.00 93.25 93 ILE A C 1
ATOM 750 O O . ILE A 1 93 ? -9.707 -12.530 11.118 1.00 93.25 93 ILE A O 1
ATOM 754 N N . ALA A 1 94 ? -11.070 -14.294 11.172 1.00 95.69 94 ALA A N 1
ATOM 755 C CA . ALA A 1 94 ? -10.607 -14.775 12.478 1.00 95.69 94 ALA A CA 1
ATOM 756 C C . ALA A 1 94 ? -9.302 -15.577 12.327 1.00 95.69 94 ALA A C 1
ATOM 758 O O . ALA A 1 94 ? -9.274 -16.787 12.541 1.00 95.69 94 ALA A O 1
ATOM 759 N N . HIS A 1 95 ? -8.242 -14.909 11.864 1.00 94.69 95 HIS A N 1
ATOM 760 C CA . HIS A 1 95 ? -6.939 -15.516 11.601 1.00 94.69 95 HIS A CA 1
ATOM 761 C C . HIS A 1 95 ? -5.820 -14.666 12.191 1.00 94.69 95 HIS A C 1
ATOM 763 O O . HIS A 1 95 ? -5.742 -13.465 11.921 1.00 94.69 95 HIS A O 1
ATOM 769 N N . SER A 1 96 ? -4.939 -15.311 12.948 1.00 97.19 96 SER A N 1
ATOM 770 C CA . SER A 1 96 ? -3.761 -14.690 13.547 1.00 97.19 96 SER A CA 1
ATOM 771 C C . SER A 1 96 ? -2.515 -15.436 13.091 1.00 97.19 96 SER A C 1
ATOM 773 O O . SER A 1 96 ? -2.457 -16.663 13.162 1.00 97.19 96 SER A O 1
ATOM 775 N N . GLN A 1 97 ? -1.527 -14.707 12.581 1.00 96.81 97 GLN A N 1
ATOM 776 C CA . GLN A 1 97 ? -0.321 -15.287 12.001 1.00 96.81 97 GLN A CA 1
ATOM 777 C C . GLN A 1 97 ? 0.834 -14.286 12.011 1.00 96.81 97 GLN A C 1
ATOM 779 O O . GLN A 1 97 ? 0.686 -13.141 11.585 1.00 96.81 97 GLN A O 1
ATOM 784 N N . ALA A 1 98 ? 2.022 -14.754 12.393 1.00 96.88 98 ALA A N 1
ATOM 785 C CA . ALA A 1 98 ? 3.260 -14.037 12.117 1.00 96.88 98 ALA A CA 1
ATOM 786 C C . ALA A 1 98 ? 3.586 -14.151 10.617 1.00 96.88 98 ALA A C 1
ATOM 788 O O . ALA A 1 98 ? 3.864 -15.242 10.115 1.00 96.88 98 ALA A O 1
ATOM 789 N N . LEU A 1 99 ? 3.517 -13.033 9.891 1.00 95.69 99 LEU A N 1
ATOM 790 C CA . LEU A 1 99 ? 3.837 -12.969 8.458 1.00 95.69 99 LEU A CA 1
ATOM 791 C C . LEU A 1 99 ? 5.343 -12.774 8.224 1.00 95.69 99 LEU A C 1
ATOM 793 O O . LEU A 1 99 ? 5.846 -13.080 7.146 1.00 95.69 99 LEU A O 1
ATOM 797 N N . GLY A 1 100 ? 6.064 -12.301 9.244 1.00 95.69 100 GLY A N 1
ATOM 798 C CA . GLY A 1 100 ? 7.506 -12.079 9.197 1.00 95.69 100 GLY A CA 1
ATOM 799 C C . GLY A 1 100 ? 7.865 -10.699 8.653 1.00 95.69 100 GLY A C 1
ATOM 800 O O . GLY A 1 100 ? 7.101 -9.746 8.780 1.00 95.69 100 GLY A O 1
ATOM 801 N N . VAL A 1 101 ? 9.059 -10.567 8.078 1.00 95.88 101 VAL A N 1
ATOM 802 C CA . VAL A 1 101 ? 9.535 -9.288 7.536 1.00 95.88 101 VAL A CA 1
ATOM 803 C C . VAL A 1 101 ? 8.753 -8.935 6.271 1.00 95.88 101 VAL A C 1
ATOM 805 O O . VAL A 1 101 ? 8.749 -9.693 5.304 1.00 95.88 101 VAL A O 1
ATOM 808 N N . MET A 1 102 ? 8.137 -7.754 6.251 1.00 95.56 102 MET A N 1
ATOM 809 C CA . MET A 1 102 ? 7.439 -7.209 5.087 1.00 95.56 102 MET A CA 1
ATOM 810 C C . MET A 1 102 ? 7.962 -5.823 4.714 1.00 95.56 102 MET A C 1
ATOM 812 O O . MET A 1 102 ? 8.468 -5.069 5.550 1.00 95.56 102 MET A O 1
ATOM 816 N N . LEU A 1 103 ? 7.834 -5.481 3.430 1.00 95.69 103 LEU A N 1
ATOM 817 C CA . LEU A 1 103 ? 8.169 -4.158 2.915 1.00 95.69 103 LEU A CA 1
ATOM 818 C C . LEU A 1 103 ? 7.223 -3.105 3.510 1.00 95.69 103 LEU A C 1
ATOM 820 O O . LEU A 1 103 ? 6.004 -3.234 3.414 1.00 95.69 103 LEU A O 1
ATOM 824 N N . HIS A 1 104 ? 7.787 -2.047 4.093 1.00 95.50 104 HIS A N 1
ATOM 825 C CA . HIS A 1 104 ? 7.041 -0.917 4.655 1.00 95.50 104 HIS A CA 1
ATOM 826 C C . HIS A 1 104 ? 6.884 0.217 3.642 1.00 95.50 104 HIS A C 1
ATOM 828 O O . HIS A 1 104 ? 5.769 0.609 3.301 1.00 95.50 104 HIS A O 1
ATOM 834 N N . THR A 1 105 ? 8.005 0.743 3.147 1.00 93.81 105 THR A N 1
ATOM 835 C CA . THR A 1 105 ? 8.011 1.822 2.158 1.00 93.81 105 THR A CA 1
ATOM 836 C C . THR A 1 105 ? 9.237 1.751 1.265 1.00 93.81 105 THR A C 1
ATOM 838 O O . THR A 1 105 ? 10.302 1.300 1.683 1.00 93.81 105 THR A O 1
ATOM 841 N N . ILE A 1 106 ? 9.077 2.271 0.052 1.00 92.38 106 ILE A N 1
ATOM 842 C CA . ILE A 1 106 ? 10.169 2.599 -0.859 1.00 92.38 106 ILE A CA 1
ATOM 843 C C . ILE A 1 106 ? 10.314 4.120 -0.845 1.00 92.38 106 ILE A C 1
ATOM 845 O O . ILE A 1 106 ? 9.337 4.845 -1.054 1.00 92.38 106 ILE A O 1
ATOM 849 N N . GLU A 1 107 ? 11.506 4.614 -0.541 1.00 89.44 107 GLU A N 1
ATOM 850 C CA . GLU A 1 107 ? 11.838 6.034 -0.601 1.00 89.44 107 GLU A CA 1
ATOM 851 C C . GLU A 1 107 ? 12.649 6.292 -1.870 1.00 89.44 107 GLU A C 1
ATOM 853 O O . GLU A 1 107 ? 13.622 5.599 -2.139 1.00 89.44 107 GLU A O 1
ATOM 858 N N . TYR A 1 108 ? 12.260 7.303 -2.645 1.00 87.75 108 TYR A N 1
ATOM 859 C CA . TYR A 1 108 ? 12.976 7.703 -3.857 1.00 87.75 108 TYR A CA 1
ATOM 860 C C . TYR A 1 108 ? 13.711 9.017 -3.599 1.00 87.75 108 TYR A C 1
ATOM 862 O O . TYR A 1 108 ? 13.078 10.045 -3.325 1.00 87.75 108 TYR A O 1
ATOM 870 N N . GLY A 1 109 ? 15.039 8.978 -3.679 1.00 86.56 109 GLY A N 1
ATOM 871 C CA . GLY A 1 109 ? 15.927 10.124 -3.503 1.00 86.56 109 GLY A CA 1
ATOM 872 C C . GLY A 1 109 ? 16.912 10.281 -4.661 1.00 86.56 109 GLY A C 1
ATOM 873 O O . GLY A 1 109 ? 16.892 9.528 -5.630 1.00 86.56 109 GLY A O 1
ATOM 874 N N . GLU A 1 110 ? 17.804 11.266 -4.556 1.00 87.56 110 GLU A N 1
ATOM 875 C CA . GLU A 1 110 ? 18.826 11.532 -5.585 1.00 87.56 110 GLU A CA 1
ATOM 876 C C . GLU A 1 110 ? 19.806 10.362 -5.764 1.00 87.56 110 GLU A C 1
ATOM 878 O O . GLU A 1 110 ? 20.304 10.123 -6.861 1.00 87.56 110 GLU A O 1
ATOM 883 N N . ALA A 1 111 ? 20.052 9.605 -4.691 1.00 83.75 111 ALA A N 1
ATOM 884 C CA . ALA A 1 111 ? 20.936 8.442 -4.685 1.00 83.75 111 ALA A CA 1
ATOM 885 C C . ALA A 1 111 ? 20.273 7.147 -5.201 1.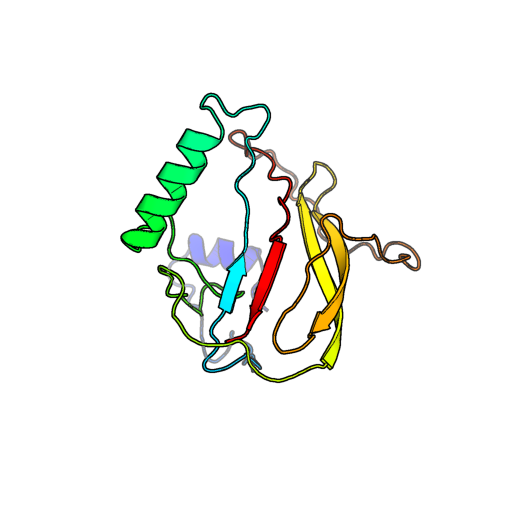00 83.75 111 ALA A C 1
ATOM 887 O O . ALA A 1 111 ? 20.927 6.106 -5.219 1.00 83.75 111 ALA A O 1
ATOM 888 N N . GLY A 1 112 ? 19.004 7.199 -5.619 1.00 87.75 112 GLY A N 1
ATOM 889 C CA . GLY A 1 112 ? 18.215 6.036 -6.021 1.00 87.75 112 GLY A CA 1
ATOM 890 C C . GLY A 1 112 ? 17.090 5.725 -5.036 1.00 87.75 112 GLY A C 1
ATOM 891 O O . GLY A 1 112 ? 16.580 6.614 -4.349 1.00 87.75 112 GLY A O 1
ATOM 892 N N . GLU A 1 113 ? 16.682 4.462 -5.001 1.00 89.75 113 GLU A N 1
ATOM 893 C CA . GLU A 1 113 ? 15.634 3.965 -4.111 1.00 89.75 113 GLU A CA 1
ATOM 894 C C . GLU A 1 113 ? 16.218 3.314 -2.851 1.00 89.75 113 GLU A C 1
ATOM 896 O O . GLU A 1 113 ? 17.242 2.631 -2.904 1.00 89.75 113 GLU A O 1
ATOM 901 N N . SER A 1 114 ? 15.566 3.522 -1.710 1.00 89.56 114 SER A N 1
ATOM 902 C CA . SER A 1 114 ? 15.861 2.827 -0.458 1.00 89.56 114 SER A CA 1
ATOM 903 C C . SER A 1 114 ? 14.602 2.167 0.096 1.00 89.56 114 SER A C 1
ATOM 905 O O . SER A 1 114 ? 13.476 2.602 -0.151 1.00 89.56 114 SER A O 1
ATOM 907 N N . TYR A 1 115 ? 14.801 1.086 0.846 1.00 92.88 115 TYR A N 1
ATOM 908 C CA . TYR A 1 115 ? 13.731 0.215 1.311 1.00 92.88 115 TYR A CA 1
ATOM 909 C C . TYR A 1 115 ? 13.668 0.224 2.833 1.00 92.88 115 TYR A C 1
ATOM 911 O O . TYR A 1 115 ? 14.670 0.007 3.516 1.00 92.88 115 TYR A O 1
ATOM 919 N N . ARG A 1 116 ? 12.470 0.446 3.367 1.00 94.50 116 ARG A N 1
ATOM 920 C CA . ARG A 1 116 ? 12.160 0.291 4.790 1.00 94.50 116 ARG A CA 1
ATOM 921 C C . ARG A 1 116 ? 11.312 -0.954 4.984 1.00 94.50 116 ARG A C 1
ATOM 923 O O . ARG A 1 116 ? 10.462 -1.258 4.150 1.00 94.50 116 ARG A O 1
ATOM 930 N N . TRP A 1 117 ? 11.489 -1.622 6.111 1.00 96.00 117 TRP A N 1
ATOM 931 C CA . TRP A 1 117 ? 10.865 -2.904 6.431 1.00 96.00 117 TRP A CA 1
ATOM 932 C C . TRP A 1 117 ? 10.125 -2.835 7.765 1.00 96.00 117 TRP A C 1
ATOM 934 O O . TRP A 1 117 ? 10.302 -1.892 8.534 1.00 96.00 117 TRP A O 1
ATOM 944 N N . PHE A 1 118 ? 9.288 -3.822 8.056 1.00 96.00 118 PHE A N 1
ATOM 945 C CA . PHE A 1 118 ? 8.689 -4.000 9.377 1.00 96.00 118 PHE A CA 1
ATOM 946 C C . PHE A 1 118 ? 8.370 -5.473 9.638 1.00 96.00 118 PHE A C 1
ATOM 948 O O . PHE A 1 118 ? 8.218 -6.252 8.698 1.00 96.00 118 PHE A O 1
ATOM 955 N N . MET A 1 119 ? 8.266 -5.848 10.914 1.00 96.00 119 MET A N 1
ATOM 956 C CA . MET A 1 119 ? 7.759 -7.162 11.310 1.00 96.00 119 MET A CA 1
ATOM 957 C C . MET A 1 119 ? 6.236 -7.140 11.239 1.00 96.00 119 MET A C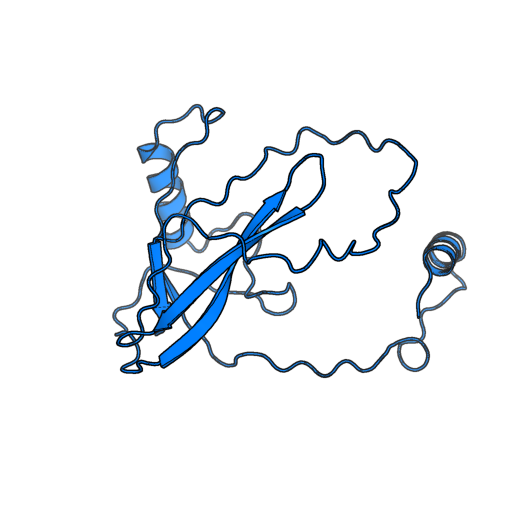 1
ATOM 959 O O . MET A 1 119 ? 5.583 -6.432 12.004 1.00 96.00 119 MET A O 1
ATOM 963 N N . ALA A 1 120 ? 5.684 -7.874 10.283 1.00 96.69 120 ALA A N 1
ATOM 964 C CA . ALA A 1 120 ? 4.259 -7.984 10.065 1.00 96.69 120 ALA A CA 1
ATOM 965 C C . ALA A 1 120 ? 3.678 -9.149 10.865 1.00 96.69 120 ALA A C 1
ATOM 967 O O . ALA A 1 120 ? 4.092 -10.305 10.735 1.00 96.69 120 ALA A O 1
ATOM 968 N N . GLU A 1 121 ? 2.656 -8.829 11.644 1.00 96.62 121 GLU A N 1
ATOM 969 C CA . GLU A 1 121 ? 1.854 -9.794 12.377 1.00 96.62 121 GLU A CA 1
ATOM 970 C C . GLU A 1 121 ? 0.383 -9.487 12.137 1.00 96.62 121 GLU A C 1
ATOM 972 O O . GLU A 1 121 ? -0.070 -8.345 12.263 1.00 96.62 121 GLU A O 1
ATOM 977 N N . LEU A 1 122 ? -0.350 -10.522 11.753 1.00 96.94 122 LEU A N 1
ATOM 978 C CA . LEU A 1 122 ? -1.791 -10.491 11.642 1.00 96.94 122 LEU A CA 1
ATOM 979 C C . LEU A 1 122 ? -2.375 -10.931 12.984 1.00 96.94 122 LEU A C 1
ATOM 981 O O . LEU A 1 122 ? -2.063 -12.023 13.452 1.00 96.94 122 LEU A O 1
ATOM 985 N N . HIS A 1 123 ? -3.230 -10.098 13.567 1.00 97.38 123 HIS A N 1
ATOM 986 C CA . HIS A 1 123 ? -3.964 -10.395 14.796 1.00 97.38 123 HIS A CA 1
ATOM 987 C C . HIS A 1 123 ? -5.458 -10.257 14.506 1.00 97.38 123 HIS A C 1
ATOM 989 O O . HIS A 1 123 ? -5.912 -9.166 14.164 1.00 97.38 123 HIS A O 1
ATOM 995 N N . ASP A 1 124 ? -6.200 -11.364 14.559 1.00 96.25 124 ASP A N 1
ATOM 996 C CA . ASP A 1 124 ? -7.632 -11.453 14.235 1.00 96.25 124 ASP A CA 1
ATOM 997 C C . ASP A 1 124 ? -7.993 -10.742 12.917 1.00 96.25 124 ASP A C 1
ATOM 999 O O . ASP A 1 124 ? -8.898 -9.906 12.840 1.00 96.25 124 ASP A O 1
ATOM 1003 N N . GLY A 1 125 ? -7.218 -11.024 11.865 1.00 94.88 125 GLY A N 1
ATOM 1004 C CA . GLY A 1 125 ? -7.421 -10.450 10.535 1.00 94.88 125 GLY A CA 1
ATOM 1005 C C . GLY A 1 125 ? -7.016 -8.981 10.415 1.00 94.88 125 GLY A C 1
ATOM 1006 O O . GLY A 1 125 ? -7.286 -8.351 9.390 1.00 94.88 125 GLY A O 1
ATOM 1007 N N . VAL A 1 126 ? -6.363 -8.402 11.422 1.00 96.50 126 VAL A N 1
ATOM 1008 C CA . VAL A 1 126 ? -5.897 -7.012 11.409 1.00 96.50 126 VAL A CA 1
ATOM 1009 C C . VAL A 1 126 ? -4.376 -6.966 11.350 1.00 96.50 126 VAL A C 1
ATOM 1011 O O . VAL A 1 126 ? -3.689 -7.487 12.224 1.00 96.50 126 VAL A O 1
ATOM 1014 N N . LEU A 1 127 ? -3.845 -6.307 10.316 1.00 96.69 127 LEU A N 1
ATOM 1015 C CA . LEU A 1 127 ? -2.424 -6.001 10.190 1.00 96.69 127 LEU A CA 1
ATOM 1016 C C . LEU A 1 127 ? -2.186 -4.547 10.612 1.00 96.69 127 LEU A C 1
ATOM 1018 O O . LEU A 1 127 ? -2.557 -3.603 9.900 1.00 96.69 127 LEU A O 1
ATOM 1022 N N . ALA A 1 128 ? -1.561 -4.373 11.775 1.00 95.88 128 ALA A N 1
ATOM 1023 C CA . ALA A 1 128 ? -1.122 -3.071 12.258 1.00 95.88 128 ALA A CA 1
ATOM 1024 C C . ALA A 1 128 ? 0.187 -2.677 11.562 1.00 95.88 128 ALA A C 1
ATOM 1026 O O . ALA A 1 128 ? 1.207 -3.350 11.690 1.00 95.88 128 ALA A O 1
ATOM 1027 N N . VAL A 1 129 ? 0.156 -1.576 10.813 1.00 95.31 129 VAL A N 1
ATOM 1028 C CA . VAL A 1 129 ? 1.331 -1.073 10.095 1.00 95.31 129 VAL A CA 1
ATOM 1029 C C . VAL A 1 129 ? 1.954 0.058 10.921 1.00 95.31 129 VAL A C 1
ATOM 1031 O O . VAL A 1 129 ? 1.260 1.035 11.225 1.00 95.31 129 VAL A O 1
ATOM 1034 N N . PRO A 1 130 ? 3.242 -0.039 11.306 1.00 94.69 130 PRO A N 1
ATOM 1035 C CA . PRO A 1 130 ? 3.876 0.988 12.117 1.00 94.69 130 PRO A CA 1
ATOM 1036 C C . PRO A 1 130 ? 3.996 2.308 11.336 1.00 94.69 130 PRO A C 1
ATOM 1038 O O . PRO A 1 130 ? 4.110 2.299 10.108 1.00 94.69 130 PRO A O 1
ATOM 1041 N N . PRO A 1 131 ? 4.021 3.471 12.012 1.00 91.75 131 PRO A N 1
ATOM 1042 C CA . PRO A 1 131 ? 4.165 4.760 11.334 1.00 91.75 131 PRO A CA 1
ATOM 1043 C C . PRO A 1 131 ? 5.477 4.907 10.555 1.00 91.75 131 PRO A C 1
ATOM 1045 O O . PRO A 1 131 ? 5.539 5.659 9.583 1.00 91.75 131 PRO A O 1
ATOM 1048 N N . GLN A 1 132 ? 6.522 4.215 11.006 1.00 91.38 132 GLN A N 1
ATOM 1049 C CA . GLN A 1 132 ? 7.875 4.264 10.468 1.00 91.38 132 GLN A CA 1
ATOM 1050 C C . GLN A 1 132 ? 8.383 2.832 10.312 1.00 91.38 132 GLN A C 1
ATOM 1052 O O . GLN A 1 132 ? 8.219 2.020 11.222 1.00 91.38 132 GLN A O 1
ATOM 1057 N N . GLY A 1 133 ? 8.978 2.529 9.161 1.00 92.38 133 GLY A N 1
ATOM 1058 C CA . GLY A 1 133 ? 9.693 1.278 8.948 1.00 92.38 133 GLY A CA 1
ATOM 1059 C C . GLY A 1 133 ? 11.143 1.378 9.415 1.00 92.38 133 GLY A C 1
ATOM 1060 O O . GLY A 1 133 ? 11.688 2.469 9.590 1.00 92.38 133 GLY A O 1
ATOM 1061 N N . VAL A 1 134 ? 11.774 0.225 9.587 1.00 92.62 134 VAL A N 1
ATOM 1062 C CA . VAL A 1 134 ? 13.174 0.093 9.986 1.00 92.62 134 VAL A CA 1
ATOM 1063 C C . VAL A 1 134 ? 14.055 -0.212 8.783 1.00 92.62 134 VAL A C 1
ATOM 1065 O O . VAL A 1 134 ? 13.610 -0.774 7.781 1.00 92.62 134 VAL A O 1
ATOM 1068 N N . GLU A 1 135 ? 15.323 0.166 8.874 1.00 88.25 135 GLU A N 1
ATOM 1069 C CA . GLU A 1 135 ? 16.344 -0.372 7.982 1.00 88.25 135 GLU A CA 1
ATOM 1070 C C . GLU A 1 135 ? 16.748 -1.748 8.500 1.00 88.25 135 GLU A C 1
ATOM 1072 O O . GLU A 1 135 ? 16.977 -1.914 9.699 1.00 88.25 135 GLU A O 1
ATOM 1077 N N . LEU A 1 136 ? 16.815 -2.741 7.617 1.00 80.00 136 LEU A N 1
ATOM 1078 C CA . LEU A 1 136 ? 17.432 -4.002 8.000 1.00 80.00 136 LEU A CA 1
ATOM 1079 C C . LEU A 1 136 ? 18.944 -3.780 8.084 1.00 80.00 136 LEU A C 1
ATOM 1081 O O . LEU A 1 136 ? 19.477 -3.018 7.273 1.00 80.00 136 LEU A O 1
ATOM 1085 N N . PRO A 1 137 ? 19.649 -4.441 9.017 1.00 70.62 137 PRO A N 1
ATOM 1086 C CA . PRO A 1 137 ? 21.101 -4.445 9.012 1.00 70.62 137 PRO A CA 1
ATOM 1087 C C . PRO A 1 137 ? 21.558 -4.990 7.659 1.00 70.62 137 PRO A C 1
ATOM 1089 O O . PRO A 1 137 ? 21.462 -6.190 7.399 1.00 70.62 137 PRO A O 1
ATOM 1092 N N . SER A 1 138 ? 21.997 -4.116 6.753 1.00 60.00 138 SER A N 1
ATOM 1093 C CA . SER A 1 138 ? 22.572 -4.586 5.504 1.00 60.00 138 SER A CA 1
ATOM 1094 C C . SER A 1 138 ? 23.889 -5.257 5.881 1.00 60.00 138 SER A C 1
ATOM 1096 O O . SER A 1 138 ? 24.830 -4.575 6.295 1.00 60.00 138 SER A O 1
ATOM 1098 N N . GLY A 1 139 ? 23.986 -6.577 5.750 1.00 49.28 139 GLY A N 1
ATOM 1099 C CA . GLY A 1 139 ? 25.295 -7.176 5.525 1.00 49.28 139 GLY A CA 1
ATOM 1100 C C . GLY A 1 139 ? 25.829 -6.529 4.252 1.00 49.28 139 GLY A C 1
ATOM 1101 O O . GLY A 1 139 ? 25.229 -6.742 3.209 1.00 49.28 139 GLY A O 1
ATOM 1102 N N . ALA A 1 140 ? 26.824 -5.644 4.387 1.00 41.91 140 ALA A N 1
ATOM 1103 C CA . ALA A 1 140 ? 27.516 -4.902 3.329 1.00 41.91 140 ALA A CA 1
ATOM 1104 C C . ALA A 1 140 ? 26.697 -4.668 2.041 1.00 41.91 140 ALA A C 1
ATOM 1106 O O . ALA A 1 140 ? 26.630 -5.551 1.194 1.00 41.91 140 ALA A O 1
ATOM 1107 N N . ALA A 1 141 ? 26.130 -3.464 1.888 1.00 43.47 141 ALA A N 1
ATOM 1108 C CA . ALA A 1 141 ? 25.491 -2.936 0.677 1.00 43.47 141 ALA A CA 1
ATOM 1109 C C . ALA A 1 141 ? 25.780 -3.744 -0.606 1.00 43.47 141 ALA A C 1
ATOM 1111 O O . ALA A 1 141 ? 26.769 -3.507 -1.308 1.00 43.47 141 ALA A O 1
ATOM 1112 N N . VAL A 1 142 ? 24.895 -4.691 -0.934 1.00 43.25 142 VAL A N 1
ATOM 1113 C CA . VAL A 1 142 ? 24.891 -5.311 -2.256 1.00 43.25 142 VAL A CA 1
ATOM 1114 C C . VAL A 1 142 ? 24.515 -4.200 -3.224 1.00 43.25 142 VAL A C 1
ATOM 1116 O O . VAL A 1 142 ? 23.372 -3.747 -3.269 1.00 43.25 142 VAL A O 1
ATOM 1119 N N . ARG A 1 143 ? 25.508 -3.709 -3.968 1.00 37.38 143 ARG A N 1
ATOM 1120 C CA . ARG A 1 143 ? 25.294 -2.820 -5.107 1.00 37.38 143 ARG A CA 1
ATOM 1121 C C . ARG A 1 143 ? 24.432 -3.582 -6.110 1.00 37.38 143 ARG A C 1
ATOM 1123 O O . ARG A 1 143 ? 24.958 -4.370 -6.891 1.00 37.38 143 ARG A O 1
ATOM 1130 N N . VAL A 1 144 ? 23.119 -3.366 -6.087 1.00 41.84 144 VAL A N 1
ATOM 1131 C CA . VAL A 1 144 ? 22.249 -3.796 -7.183 1.00 41.84 144 VAL A CA 1
ATOM 1132 C C . VAL A 1 144 ? 22.704 -2.994 -8.397 1.00 41.84 144 VAL A C 1
ATOM 1134 O O . VAL A 1 144 ? 22.560 -1.774 -8.448 1.00 41.84 144 VAL A O 1
ATOM 1137 N N . GLY A 1 145 ? 23.397 -3.672 -9.310 1.00 35.28 145 GLY A N 1
ATOM 1138 C CA . GLY A 1 145 ? 24.068 -3.079 -10.458 1.00 35.28 145 GLY A CA 1
ATOM 1139 C C . GLY A 1 145 ? 23.087 -2.481 -11.460 1.00 35.28 145 GLY A C 1
ATOM 1140 O O . GLY A 1 145 ? 22.828 -3.073 -12.498 1.00 35.28 145 GLY A O 1
ATOM 1141 N N . GLY A 1 146 ? 22.582 -1.282 -11.185 1.00 36.94 146 GLY A N 1
ATOM 1142 C CA . GLY A 1 146 ? 21.996 -0.405 -12.191 1.00 36.94 146 GLY A CA 1
ATOM 1143 C C . GLY A 1 146 ? 23.076 0.525 -12.734 1.00 36.94 146 GLY A C 1
ATOM 1144 O O . GLY A 1 146 ? 23.472 1.474 -12.057 1.00 36.94 146 GLY A O 1
ATOM 1145 N N . ARG A 1 147 ? 23.586 0.277 -13.950 1.00 39.84 147 ARG A N 1
ATOM 1146 C CA . ARG A 1 147 ? 24.382 1.296 -14.661 1.00 39.84 147 ARG A CA 1
ATOM 1147 C C . ARG A 1 147 ? 23.514 2.539 -14.838 1.00 39.84 147 ARG A C 1
ATOM 1149 O O . ARG A 1 147 ? 22.398 2.447 -15.342 1.00 39.84 147 ARG A O 1
ATOM 1156 N N . ARG A 1 148 ? 24.047 3.701 -14.456 1.00 38.03 148 ARG A N 1
ATOM 1157 C CA . ARG A 1 148 ? 23.435 5.001 -14.753 1.00 38.03 148 ARG A CA 1
ATOM 1158 C C . ARG A 1 148 ? 23.289 5.151 -16.276 1.00 38.03 148 ARG A C 1
ATOM 1160 O O . ARG A 1 148 ? 24.290 4.965 -16.968 1.00 38.03 148 ARG A O 1
ATOM 1167 N N . PRO A 1 149 ? 22.120 5.535 -16.811 1.00 36.44 149 PRO A N 1
ATOM 1168 C CA . PRO A 1 149 ? 22.049 6.086 -18.156 1.00 36.44 149 PRO A CA 1
ATOM 1169 C C . PRO A 1 149 ? 22.792 7.426 -18.161 1.00 36.44 149 PRO A C 1
ATOM 1171 O O . PRO A 1 149 ? 22.445 8.347 -17.423 1.00 36.44 149 PRO A O 1
ATOM 1174 N N . THR A 1 150 ? 23.853 7.518 -18.953 1.00 41.44 150 THR A N 1
ATOM 1175 C CA . THR A 1 150 ? 24.588 8.755 -19.214 1.00 41.44 150 THR A CA 1
ATOM 1176 C C . THR A 1 150 ? 23.823 9.578 -20.251 1.00 41.44 150 THR A C 1
ATOM 1178 O O . THR A 1 150 ? 24.115 9.436 -21.428 1.00 41.44 150 THR A O 1
ATOM 1181 N N . GLU A 1 151 ? 22.814 10.357 -19.836 1.00 32.72 151 GLU A N 1
ATOM 1182 C CA . GLU A 1 151 ? 22.382 11.622 -20.477 1.00 32.72 151 GLU A CA 1
ATOM 1183 C C . GLU A 1 151 ? 21.151 12.249 -19.779 1.00 32.72 151 GLU A C 1
ATOM 1185 O O . GLU A 1 151 ? 20.372 11.537 -19.137 1.00 32.72 151 GLU A O 1
ATOM 1190 N N . PRO A 1 152 ? 20.971 13.586 -19.857 1.00 37.06 152 PRO A N 1
ATOM 1191 C CA . PRO A 1 152 ? 20.106 14.337 -18.960 1.00 37.06 152 PRO A CA 1
ATOM 1192 C C . PRO A 1 152 ? 18.687 14.456 -19.519 1.00 37.06 152 PRO A C 1
ATOM 1194 O O . PRO A 1 152 ? 18.339 15.420 -20.203 1.00 37.06 152 PRO A O 1
ATOM 1197 N N . TRP A 1 153 ? 17.808 13.524 -19.173 1.00 32.72 153 TRP A N 1
ATOM 1198 C CA . TRP A 1 153 ? 16.376 13.800 -19.269 1.00 32.72 153 TRP A CA 1
ATOM 1199 C C . TRP A 1 153 ? 16.022 14.817 -18.181 1.00 32.72 153 TRP A C 1
ATOM 1201 O O . TRP A 1 153 ? 16.113 14.542 -16.984 1.00 32.72 153 TRP A O 1
ATOM 1211 N N . ARG A 1 154 ? 15.624 16.023 -18.608 1.00 31.25 154 ARG A N 1
ATOM 1212 C CA . ARG A 1 154 ? 14.989 17.017 -17.738 1.00 31.25 154 ARG A CA 1
ATOM 1213 C C . ARG A 1 154 ? 13.805 16.348 -17.046 1.00 31.25 154 ARG A C 1
ATOM 1215 O O . ARG A 1 154 ? 12.788 16.080 -17.679 1.00 31.25 154 ARG A O 1
ATOM 1222 N N . THR A 1 155 ? 13.918 16.099 -15.749 1.00 37.03 155 THR A N 1
ATOM 1223 C CA . THR A 1 155 ? 12.771 15.743 -14.920 1.00 37.03 155 THR A CA 1
ATOM 1224 C C . THR A 1 155 ? 11.847 16.962 -14.867 1.00 37.03 155 THR A C 1
ATOM 1226 O O . THR A 1 155 ? 12.260 18.006 -14.353 1.00 37.03 155 THR A O 1
ATOM 1229 N N . PRO A 1 156 ? 10.587 16.897 -15.339 1.00 29.66 156 PRO A N 1
ATOM 1230 C CA . PRO A 1 156 ? 9.598 17.810 -14.797 1.00 29.66 156 PRO A CA 1
ATOM 1231 C C . PRO A 1 156 ? 9.506 17.480 -13.308 1.00 29.66 156 PRO A C 1
ATOM 1233 O O . PRO A 1 156 ? 9.401 16.311 -12.941 1.00 29.66 156 PRO A O 1
ATOM 1236 N N . ALA A 1 157 ? 9.635 18.504 -12.464 1.00 33.84 157 ALA A N 1
ATOM 1237 C CA . ALA A 1 157 ? 9.703 18.416 -11.010 1.00 33.84 157 ALA A CA 1
ATOM 1238 C C . ALA A 1 157 ? 8.731 17.365 -10.435 1.00 33.84 157 ALA A C 1
ATOM 1240 O O . ALA A 1 157 ? 7.553 17.639 -10.185 1.00 33.84 157 ALA A O 1
ATOM 1241 N N . CYS A 1 158 ? 9.235 16.148 -10.213 1.00 27.73 158 CYS A N 1
ATOM 1242 C CA . CYS A 1 158 ? 8.464 15.068 -9.627 1.00 27.73 158 CYS A CA 1
ATOM 1243 C C . CYS A 1 158 ? 8.473 15.286 -8.117 1.00 27.73 158 CYS A C 1
ATOM 1245 O O . CYS A 1 158 ? 9.506 15.250 -7.448 1.00 27.73 158 CYS A O 1
ATOM 1247 N N . LYS A 1 159 ? 7.299 15.623 -7.585 1.00 28.98 159 LYS A N 1
ATOM 1248 C CA . LYS A 1 159 ? 7.075 15.919 -6.173 1.00 28.98 159 LYS A CA 1
ATOM 1249 C C . LYS A 1 159 ? 7.347 14.654 -5.361 1.00 28.98 159 LYS A C 1
ATOM 1251 O O . LYS A 1 159 ? 6.453 13.823 -5.225 1.00 28.98 159 LYS A O 1
ATOM 1256 N N . SER A 1 160 ? 8.552 14.554 -4.800 1.00 30.31 160 SER A N 1
ATOM 1257 C CA . SER A 1 160 ? 8.971 13.497 -3.876 1.00 30.31 160 SER A CA 1
ATOM 1258 C C . SER A 1 160 ? 7.856 13.138 -2.891 1.00 30.31 160 SER A C 1
ATOM 1260 O O . SER A 1 160 ? 7.279 13.984 -2.191 1.00 30.31 160 SER A O 1
ATOM 12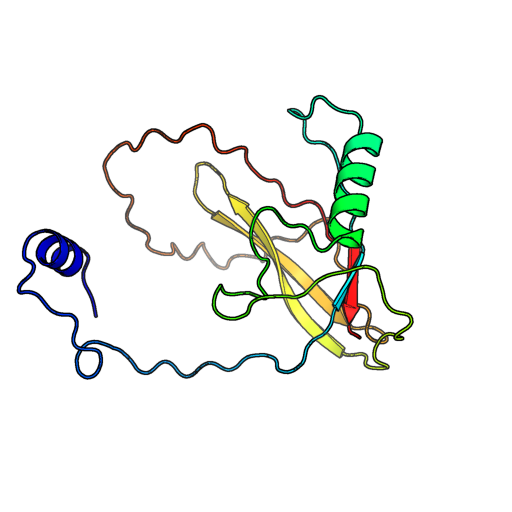62 N N . VAL A 1 161 ? 7.482 11.862 -2.931 1.00 30.17 161 VAL A N 1
ATOM 1263 C CA . VAL A 1 161 ? 6.455 11.253 -2.100 1.00 30.17 161 VAL A CA 1
ATOM 1264 C C . VAL A 1 161 ? 7.138 10.576 -0.934 1.00 30.17 161 VAL A C 1
ATOM 1266 O O . VAL A 1 161 ? 7.601 9.456 -1.059 1.00 30.17 161 VAL A O 1
ATOM 1269 N N . ARG A 1 162 ? 7.173 11.253 0.221 1.00 29.17 162 ARG A N 1
ATOM 1270 C CA . ARG A 1 162 ? 7.245 10.524 1.489 1.00 29.17 162 ARG A CA 1
ATOM 1271 C C . ARG A 1 162 ? 5.933 9.758 1.630 1.00 29.17 162 ARG A C 1
ATOM 1273 O O . ARG A 1 162 ? 4.865 10.383 1.658 1.00 29.17 162 ARG A O 1
ATOM 1280 N N . SER A 1 163 ? 6.025 8.433 1.643 1.00 30.44 163 SER A N 1
ATOM 1281 C CA . SER A 1 163 ? 4.928 7.539 1.997 1.00 30.44 163 SER A CA 1
ATOM 1282 C C . SER A 1 163 ? 4.406 7.920 3.374 1.00 30.44 163 SER A C 1
ATOM 1284 O O . SER A 1 163 ? 5.148 7.961 4.353 1.00 30.44 163 SER A O 1
ATOM 1286 N N . GLN A 1 164 ? 3.128 8.273 3.432 1.00 34.38 164 GLN A N 1
ATOM 1287 C CA . GLN A 1 164 ? 2.410 8.433 4.685 1.00 34.38 164 GLN A CA 1
ATOM 1288 C C . GLN A 1 164 ? 1.822 7.080 5.061 1.00 34.38 164 GLN A C 1
ATOM 1290 O O . GLN A 1 164 ? 1.252 6.391 4.216 1.00 34.38 164 GLN A O 1
ATOM 1295 N N . ALA A 1 165 ? 1.995 6.724 6.330 1.00 29.86 165 ALA A N 1
ATOM 1296 C CA . ALA A 1 165 ? 1.572 5.467 6.917 1.00 29.86 165 ALA A CA 1
ATOM 1297 C C . ALA A 1 165 ? 0.091 5.167 6.632 1.00 29.86 165 ALA A C 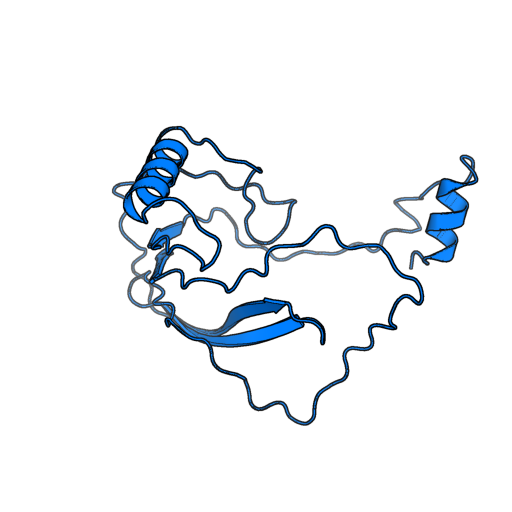1
ATOM 1299 O O . ALA A 1 165 ? -0.813 5.891 7.063 1.00 29.86 165 ALA A O 1
ATOM 1300 N N . ILE A 1 166 ? -0.144 4.056 5.935 1.00 32.88 166 ILE A N 1
ATOM 1301 C CA . ILE A 1 166 ? -1.394 3.305 6.035 1.00 32.88 166 ILE A CA 1
ATOM 1302 C C . ILE A 1 166 ? -1.468 2.845 7.495 1.00 32.88 166 ILE A C 1
ATOM 1304 O O . ILE A 1 166 ? -0.512 2.272 7.994 1.00 32.88 166 ILE A O 1
ATOM 1308 N N . ARG A 1 167 ? -2.541 3.183 8.215 1.00 37.66 167 ARG A N 1
ATOM 1309 C CA . ARG A 1 167 ? -2.641 2.996 9.674 1.00 37.66 167 ARG A CA 1
ATOM 1310 C C . ARG A 1 167 ? -3.257 1.662 10.094 1.00 37.66 167 ARG A C 1
ATOM 1312 O O . ARG A 1 167 ? -3.147 1.314 11.259 1.00 37.66 167 ARG A O 1
ATOM 1319 N N . ALA A 1 168 ? -3.864 0.916 9.176 1.00 31.34 168 ALA A N 1
ATOM 1320 C CA . ALA A 1 168 ? -4.131 -0.517 9.315 1.00 31.34 168 ALA A CA 1
ATOM 1321 C C . ALA A 1 168 ? -4.647 -1.064 7.982 1.00 31.34 168 ALA A C 1
ATOM 1323 O O . ALA A 1 168 ? -5.437 -0.400 7.307 1.00 31.34 168 ALA A O 1
ATOM 1324 N N . VAL A 1 169 ? -4.252 -2.281 7.623 1.00 37.69 169 VAL A N 1
ATOM 1325 C CA . VAL A 1 169 ? -4.947 -3.066 6.600 1.00 37.69 169 VAL A CA 1
ATOM 1326 C C . VAL A 1 169 ? -5.660 -4.188 7.343 1.00 37.69 169 VAL A C 1
ATOM 1328 O O . VAL A 1 169 ? -5.030 -5.083 7.893 1.00 37.69 169 VAL A O 1
ATOM 1331 N N . SER A 1 170 ? -6.981 -4.104 7.429 1.00 29.34 170 SER A N 1
ATOM 1332 C CA . SER A 1 170 ? -7.811 -5.204 7.906 1.00 29.34 170 SER A CA 1
ATOM 1333 C C . SER A 1 170 ? -8.155 -6.093 6.714 1.00 29.34 170 SER A C 1
ATOM 1335 O O . SER A 1 170 ? -8.613 -5.608 5.682 1.00 29.34 170 SER A O 1
ATOM 1337 N N . TRP A 1 171 ? -7.884 -7.383 6.843 1.00 31.42 171 TRP A N 1
ATOM 1338 C CA . TRP A 1 171 ? -8.175 -8.421 5.862 1.00 31.42 171 TRP A CA 1
ATOM 1339 C C . TRP A 1 171 ? -9.608 -8.897 6.081 1.00 31.42 171 TRP A C 1
ATOM 1341 O O . TRP A 1 171 ? -9.976 -9.217 7.213 1.00 31.42 171 TRP A O 1
ATOM 1351 N N . ALA A 1 172 ? -10.420 -8.903 5.025 1.00 33.62 172 ALA A N 1
ATOM 1352 C CA . ALA A 1 172 ? -11.818 -9.321 5.076 1.00 33.62 172 ALA A CA 1
ATOM 1353 C C . ALA A 1 172 ? -12.081 -10.444 4.080 1.00 33.62 172 ALA A C 1
ATOM 1355 O O . ALA A 1 172 ? -11.685 -10.306 2.907 1.00 33.62 172 ALA A O 1
#

Radius of gyration: 20.98 Å; chains: 1; bounding box: 48×44×55 Å

Secondary structure (DSSP, 8-state):
---HHHHHHHHH-TT----TTTS----------S--EEEEE-----TT--S-HHHHHHHHHHHHHTT--SS--BSSSTTSB----SPPSPPPPS--EEEEEEEEEEEEETTEEEEEEEEEEEETTEEPPPSSPBPP--SS------PPP-S----------PPPPEEEEEE-

Organism: NCBI:txid1367973